Protein AF-A0A9Q0L1F9-F1 (afdb_monomer)

Sequence (115 aa):
MQSLWLTDIAHHHLAIALIFLIAGHMYRTNFGIGHSMKDLLETHIPPGGRLGRGHRGLYDTINNSIHFQLGLALASLGVITSLVAQHMYSLPAYAFIAQDFTTQAGLYTHHQYIA

Nearest PDB structures (foldseek):
  8wgh-assembly1_B  TM=9.760E-01  e=4.083E-13  Fittonia albivenis
  8bcw-assembly1_B  TM=9.719E-01  e=4.642E-13  Avena sativa
  7dkz-assembly1_B  TM=9.805E-01  e=1.139E-12  Pisum sativum
  4rku-assembly1_B  TM=9.751E-01  e=1.903E-12  Pisum sativum
  7blz-assembly1_B  TM=9.825E-01  e=3.634E-11  Cyanidioschyzon merolae strain 10D

Mean predicted aligned error: 5.99 Å

Radius of gyration: 20.39 Å; Cα contacts (8 Å, |Δi|>4): 84; chains: 1; bounding box: 43×38×52 Å

InterPro domains:
  IPR001280 Photosystem I PsaA/PsaB [PF00223] (2-115)
  IPR001280 Photosystem I PsaA/PsaB [PR00257] (9-27)
  IPR001280 Photosystem I PsaA/PsaB [PR00257] (66-89)
  IPR001280 Photosystem I PsaA/PsaB [PR00257] (105-115)
  IPR036408 Photosystem I PsaA/PsaB superfamily [G3DSA:1.20.1130.10] (1-115)
  IPR036408 Photosystem I PsaA/PsaB superfamily [SSF81558] (2-115)

Foldseek 3Di:
DQADDPVVVVVVVVVVVVVVVVVVPADDDPVRDHDDPQVVQQPQADPDDPPPDTSHCVVVVCVVDPVNVVVVVLVVQLVVLLVCLVCCLVHPHDPPVVVVPVVNVVSSVVSNVSD

pLDDT: mean 90.61, std 7.58, range [51.16, 97.88]

Solvent-accessible surface area (backbone atoms only — not comparable to full-atom values): 6589 Å² total; per-residue (Å²): 135,59,41,59,54,71,68,58,54,52,51,50,52,53,52,50,52,54,53,51,56,58,60,70,60,48,53,47,52,98,82,76,57,56,45,55,69,57,59,55,34,57,68,47,54,74,96,72,78,94,80,71,87,42,44,62,66,45,58,60,54,44,74,76,26,70,67,52,47,48,51,53,51,50,54,54,48,21,55,50,33,37,48,49,25,56,44,50,72,76,52,28,69,47,80,58,47,73,75,38,61,68,62,50,53,50,52,34,53,51,32,52,71,72,63

Secondary structure (DSSP, 8-state):
--S--HHHHHHHHHHHHHHHHHHTTSB--TTS-SB-HHHHHHH---SSSSSTT-STTHHHHHHT-HHHHHHHHHHHHHHHHHHHHHHHHHS--STTGGG-HHHHHHHHHHHHHH-

Organism: NCBI:txid273540

Structure (mmCIF, N/CA/C/O backbone):
data_AF-A0A9Q0L1F9-F1
#
_entry.id   AF-A0A9Q0L1F9-F1
#
loop_
_atom_site.group_PDB
_atom_site.id
_atom_site.type_symbol
_atom_site.label_atom_id
_atom_site.label_alt_id
_atom_site.label_comp_id
_atom_site.label_asym_id
_atom_site.label_entity_id
_atom_site.label_seq_id
_atom_site.pdbx_PDB_ins_code
_atom_site.Cartn_x
_atom_site.Cartn_y
_atom_site.Cartn_z
_atom_site.occupancy
_atom_site.B_iso_or_equiv
_atom_site.auth_seq_id
_atom_site.auth_comp_id
_atom_site.auth_asym_id
_atom_site.auth_atom_id
_atom_site.pdbx_PDB_model_num
ATOM 1 N N . MET A 1 1 ? -21.813 -0.205 19.070 1.00 51.16 1 MET A N 1
ATOM 2 C CA . MET A 1 1 ? -21.151 -1.129 18.128 1.00 51.16 1 MET A CA 1
ATOM 3 C C . MET A 1 1 ? -21.012 -0.408 16.795 1.00 51.16 1 MET A C 1
ATOM 5 O O . MET A 1 1 ? -21.940 -0.429 16.003 1.00 51.16 1 MET A O 1
ATOM 9 N N . GLN A 1 2 ? -19.928 0.341 16.606 1.00 62.81 2 GLN A N 1
ATOM 10 C CA . GLN A 1 2 ? -19.623 1.017 15.341 1.00 62.81 2 GLN A CA 1
ATOM 11 C C . GLN A 1 2 ? -18.237 0.553 14.901 1.00 62.81 2 GLN A C 1
ATOM 13 O O . GLN A 1 2 ? -17.250 1.247 15.110 1.00 62.81 2 GLN A O 1
ATOM 18 N N . SER A 1 3 ? -18.163 -0.680 14.408 1.00 81.75 3 SER A N 1
ATOM 19 C CA . SER A 1 3 ? -16.961 -1.245 13.800 1.00 81.75 3 SER A CA 1
ATOM 20 C C . SER A 1 3 ? -17.344 -2.037 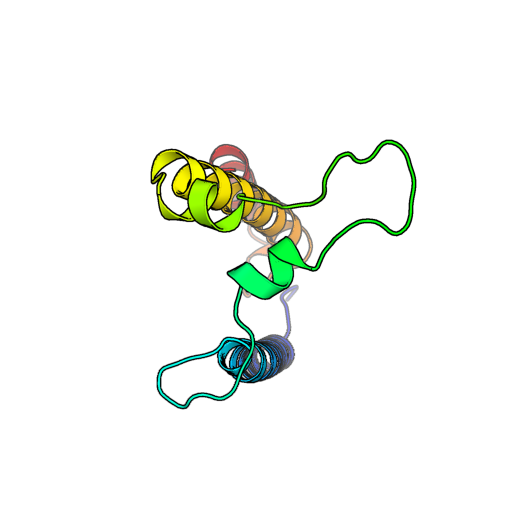12.556 1.00 81.75 3 SER A C 1
ATOM 22 O O . SER A 1 3 ? -18.491 -2.478 12.445 1.00 81.75 3 SER A O 1
ATOM 24 N N . LEU A 1 4 ? -16.398 -2.227 11.640 1.00 88.12 4 LEU A N 1
ATOM 25 C CA . LEU A 1 4 ? -16.576 -3.084 10.465 1.00 88.12 4 LEU A CA 1
ATOM 26 C C . LEU A 1 4 ? -17.011 -4.507 10.856 1.00 88.12 4 LEU A C 1
ATOM 28 O O . LEU A 1 4 ? -16.627 -5.031 11.907 1.00 88.12 4 LEU A O 1
ATOM 32 N N . TRP A 1 5 ? -17.812 -5.136 9.994 1.00 91.44 5 TRP A N 1
ATOM 33 C CA . TRP A 1 5 ? -18.252 -6.514 10.188 1.00 91.44 5 TRP A CA 1
ATOM 34 C C . TRP A 1 5 ? -17.092 -7.476 9.947 1.00 91.44 5 TRP A C 1
ATOM 36 O O . TRP A 1 5 ? -16.357 -7.356 8.967 1.00 91.44 5 TRP A O 1
ATOM 46 N N . LEU A 1 6 ? -16.954 -8.483 10.811 1.00 91.38 6 LEU A N 1
ATOM 47 C CA . LEU A 1 6 ? -15.882 -9.472 10.683 1.00 91.38 6 LEU A 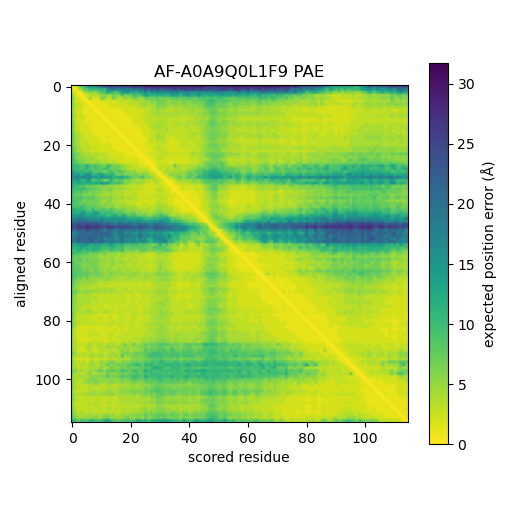CA 1
ATOM 48 C C . LEU A 1 6 ? -15.967 -10.248 9.357 1.00 91.38 6 LEU A C 1
ATOM 50 O O . LEU A 1 6 ? -14.941 -10.570 8.762 1.00 91.38 6 LEU A O 1
ATOM 54 N N . THR A 1 7 ? -17.184 -10.502 8.868 1.00 94.38 7 THR A N 1
ATOM 55 C CA . THR A 1 7 ? -17.435 -11.133 7.564 1.00 94.38 7 THR A CA 1
ATOM 56 C C . THR A 1 7 ? -16.912 -10.291 6.404 1.00 94.38 7 THR A C 1
ATOM 58 O O . THR A 1 7 ? -16.330 -10.843 5.472 1.00 94.38 7 THR A O 1
ATOM 61 N N . ASP A 1 8 ? -17.051 -8.967 6.483 1.00 93.50 8 ASP A N 1
ATOM 62 C CA . ASP A 1 8 ? -16.595 -8.046 5.439 1.00 93.50 8 ASP A CA 1
ATOM 63 C C . ASP A 1 8 ? -15.068 -7.960 5.430 1.00 93.50 8 ASP A C 1
ATOM 65 O O . ASP A 1 8 ? -14.449 -8.003 4.367 1.00 93.50 8 ASP A O 1
ATOM 69 N N . ILE A 1 9 ? -14.443 -7.934 6.613 1.00 94.00 9 ILE A N 1
ATOM 70 C CA . ILE A 1 9 ? -12.982 -7.993 6.749 1.00 94.00 9 ILE A CA 1
ATOM 71 C C . ILE A 1 9 ? -12.450 -9.306 6.159 1.00 94.00 9 ILE A C 1
ATOM 73 O O . ILE A 1 9 ? -11.487 -9.281 5.390 1.00 94.00 9 ILE A O 1
ATOM 77 N N . ALA A 1 10 ? -13.080 -10.445 6.464 1.00 95.94 10 ALA A N 1
ATOM 78 C CA . ALA A 1 10 ? -12.679 -11.743 5.921 1.00 95.94 10 ALA A CA 1
ATOM 79 C C . ALA A 1 10 ? -12.802 -11.791 4.388 1.00 95.94 10 ALA A C 1
ATOM 81 O O . ALA A 1 10 ? -11.877 -12.234 3.704 1.00 95.94 10 ALA A O 1
ATOM 82 N N . HIS A 1 11 ? -13.909 -11.285 3.837 1.00 97.62 11 HIS A N 1
ATOM 83 C CA . HIS A 1 11 ? -14.113 -11.237 2.391 1.00 97.62 11 HIS A CA 1
ATOM 84 C C . HIS A 1 11 ? -13.118 -10.294 1.696 1.00 97.62 11 HIS A C 1
ATOM 86 O O . HIS A 1 11 ? -12.571 -10.636 0.649 1.00 97.62 11 HIS A O 1
ATOM 92 N N . HIS A 1 12 ? -12.823 -9.140 2.302 1.00 95.81 12 HIS A N 1
ATOM 93 C CA . HIS A 1 12 ? -11.831 -8.189 1.801 1.00 95.81 12 HIS A CA 1
ATOM 94 C C . HIS A 1 12 ? -10.431 -8.811 1.706 1.00 95.81 12 HIS A C 1
ATOM 96 O O . HIS A 1 12 ? -9.782 -8.711 0.664 1.00 95.81 12 HIS A O 1
ATOM 102 N N . HIS A 1 13 ? -9.983 -9.511 2.754 1.00 96.69 13 HIS A N 1
ATOM 103 C CA . HIS A 1 13 ? -8.678 -10.180 2.747 1.00 96.69 13 HIS A CA 1
ATOM 104 C C . HIS A 1 13 ? -8.620 -11.308 1.713 1.00 96.69 13 HIS A C 1
ATOM 106 O O . HIS A 1 13 ? -7.619 -11.431 1.008 1.00 96.69 13 HIS A O 1
ATOM 112 N N . LEU A 1 14 ? -9.694 -12.095 1.573 1.00 97.81 14 LEU A N 1
ATOM 113 C CA . LEU A 1 14 ? -9.782 -13.130 0.541 1.00 97.81 14 LEU A CA 1
ATOM 114 C C . LEU A 1 14 ? -9.670 -12.530 -0.871 1.00 97.81 14 LEU A C 1
ATOM 116 O O . LEU A 1 14 ? -8.929 -13.052 -1.705 1.00 97.81 14 LEU A O 1
ATOM 120 N N . ALA A 1 15 ? -10.363 -11.419 -1.128 1.00 97.69 15 ALA A N 1
ATOM 121 C CA . ALA A 1 15 ? -10.310 -10.728 -2.413 1.00 97.69 15 ALA A CA 1
ATOM 122 C C . ALA A 1 15 ? -8.902 -10.187 -2.717 1.00 97.69 15 ALA A C 1
ATOM 124 O O . ALA A 1 15 ? -8.378 -10.419 -3.808 1.00 97.69 15 ALA A O 1
ATOM 125 N N . ILE A 1 16 ? -8.255 -9.526 -1.749 1.00 97.06 16 ILE A N 1
ATOM 126 C CA . ILE A 1 16 ? -6.881 -9.021 -1.910 1.00 97.06 16 ILE A CA 1
ATOM 127 C C . ILE A 1 16 ? -5.893 -10.166 -2.141 1.00 97.06 16 ILE A C 1
ATOM 129 O O . ILE A 1 16 ? -5.034 -10.057 -3.017 1.00 97.06 16 ILE A O 1
ATOM 133 N N . ALA A 1 17 ? -6.022 -11.272 -1.404 1.00 97.75 17 ALA A N 1
ATOM 134 C CA . ALA A 1 17 ? -5.151 -12.431 -1.567 1.00 97.75 17 ALA A CA 1
ATOM 135 C C . ALA A 1 17 ? -5.197 -12.972 -3.003 1.00 97.75 17 ALA A C 1
ATOM 137 O O . ALA A 1 17 ? -4.152 -13.249 -3.589 1.00 97.75 17 ALA A O 1
ATOM 138 N N . LEU A 1 18 ? -6.391 -13.058 -3.598 1.00 97.88 18 LEU A N 1
ATOM 139 C CA . LEU A 1 18 ? -6.546 -13.503 -4.981 1.00 97.88 18 LEU A CA 1
ATOM 140 C C . LEU A 1 18 ? -5.931 -12.512 -5.981 1.00 97.88 18 LEU A C 1
ATOM 142 O O . LEU A 1 18 ? -5.237 -12.931 -6.909 1.00 97.88 18 LEU A O 1
ATOM 146 N N . ILE A 1 19 ? -6.140 -11.207 -5.779 1.00 97.81 19 ILE A N 1
ATOM 147 C CA . ILE A 1 19 ? -5.556 -10.160 -6.633 1.00 97.81 19 ILE A CA 1
ATOM 148 C C . ILE A 1 19 ? -4.025 -10.247 -6.612 1.00 97.81 19 ILE A C 1
ATOM 150 O O . ILE A 1 19 ? -3.395 -10.278 -7.672 1.00 97.81 19 ILE A O 1
ATOM 154 N N . PHE A 1 20 ? -3.417 -10.330 -5.427 1.00 96.62 20 PHE A N 1
ATOM 155 C CA . PHE A 1 20 ? -1.961 -10.420 -5.295 1.00 96.62 20 PHE A CA 1
ATOM 156 C C . PHE A 1 20 ? -1.394 -11.749 -5.786 1.00 96.62 20 PHE A C 1
ATOM 158 O O . PHE A 1 20 ? -0.296 -11.758 -6.342 1.00 96.62 20 PHE A O 1
ATOM 165 N N . LEU A 1 21 ? -2.141 -12.847 -5.666 1.00 96.31 21 LEU A N 1
ATOM 166 C CA . LEU A 1 21 ? -1.741 -14.129 -6.237 1.00 96.31 21 LEU A CA 1
ATOM 167 C C . LEU A 1 21 ? -1.620 -14.036 -7.762 1.00 96.31 21 LEU A C 1
ATOM 169 O O . LEU A 1 21 ? -0.599 -14.439 -8.312 1.00 96.31 21 LEU A O 1
ATOM 173 N N . ILE A 1 22 ? -2.608 -13.461 -8.449 1.00 95.56 22 ILE A N 1
ATOM 174 C CA . ILE A 1 22 ? -2.560 -13.299 -9.910 1.00 95.56 22 ILE A CA 1
ATOM 175 C C . ILE A 1 22 ? -1.463 -12.302 -10.308 1.00 95.56 22 ILE A C 1
ATOM 177 O O . ILE A 1 22 ? -0.649 -12.599 -11.185 1.00 95.56 22 ILE A O 1
ATOM 181 N N . ALA A 1 23 ? -1.388 -11.150 -9.633 1.00 93.19 23 ALA A N 1
ATOM 182 C CA . ALA A 1 23 ? -0.379 -10.128 -9.912 1.00 93.19 23 ALA A CA 1
ATOM 183 C C . ALA A 1 23 ? 1.060 -10.648 -9.723 1.00 93.19 23 ALA A C 1
ATOM 185 O O . ALA A 1 23 ? 1.949 -10.315 -10.509 1.00 93.19 23 ALA A O 1
ATOM 186 N N . GLY A 1 24 ? 1.287 -11.520 -8.733 1.00 92.50 24 GLY A N 1
ATOM 187 C CA . GLY A 1 24 ? 2.589 -12.135 -8.458 1.00 92.50 24 GLY A CA 1
ATOM 188 C C . GLY A 1 24 ? 3.132 -13.017 -9.588 1.00 92.50 24 GLY A C 1
ATOM 189 O O . GLY A 1 24 ? 4.335 -13.261 -9.635 1.00 92.50 24 GLY A O 1
ATOM 190 N N . HIS A 1 25 ? 2.283 -13.448 -10.526 1.00 94.06 25 HIS A N 1
ATOM 191 C CA . HIS A 1 25 ? 2.672 -14.295 -11.661 1.00 94.06 25 HIS A CA 1
ATOM 192 C C . HIS A 1 25 ? 2.836 -13.521 -12.983 1.00 94.06 25 HIS A C 1
ATOM 194 O O . HIS A 1 25 ? 3.081 -14.130 -14.023 1.00 94.06 25 HIS A O 1
ATOM 200 N N . MET A 1 26 ? 2.714 -12.188 -12.982 1.00 93.25 26 MET A N 1
ATOM 201 C CA . MET A 1 26 ? 2.801 -11.384 -14.213 1.00 93.25 26 MET A CA 1
ATOM 202 C C . MET A 1 26 ? 4.232 -11.227 -14.753 1.00 93.25 26 MET A C 1
ATOM 204 O O . MET A 1 26 ? 4.428 -11.086 -15.964 1.00 93.25 26 MET A O 1
ATOM 208 N N . TYR A 1 27 ? 5.237 -11.216 -13.876 1.00 91.00 27 TYR A N 1
ATOM 209 C CA . TYR A 1 27 ? 6.620 -10.914 -14.249 1.00 91.00 27 TYR A CA 1
ATOM 210 C C . TYR A 1 27 ? 7.426 -12.178 -14.547 1.00 91.00 27 TYR A C 1
ATOM 212 O O . TYR A 1 27 ? 7.283 -13.203 -13.881 1.00 91.00 27 TYR A O 1
ATOM 220 N N . ARG A 1 28 ? 8.284 -12.098 -15.569 1.00 91.25 28 ARG A N 1
ATOM 221 C CA . ARG A 1 28 ? 9.048 -13.243 -16.072 1.00 91.25 28 ARG A CA 1
ATOM 222 C C . ARG A 1 28 ? 10.039 -13.750 -15.029 1.00 91.25 28 ARG A C 1
ATOM 224 O O . ARG A 1 28 ? 10.835 -12.983 -14.494 1.00 91.25 28 ARG A O 1
ATOM 231 N N . THR A 1 29 ? 10.042 -15.062 -14.825 1.00 89.62 29 THR A N 1
ATOM 232 C CA . THR A 1 29 ? 10.999 -15.785 -13.972 1.00 89.62 29 THR A CA 1
ATOM 233 C C . THR A 1 29 ? 11.753 -16.844 -14.790 1.00 89.62 29 THR A C 1
ATOM 235 O O . THR A 1 29 ? 11.648 -16.885 -16.018 1.00 89.62 29 THR A O 1
ATOM 238 N N . ASN A 1 30 ? 12.500 -17.734 -14.125 1.00 84.62 30 ASN A N 1
ATOM 239 C CA . ASN A 1 30 ? 13.267 -18.820 -14.755 1.00 84.62 30 ASN A CA 1
ATOM 240 C C . ASN A 1 30 ? 12.411 -19.796 -15.590 1.00 84.62 30 ASN A C 1
ATOM 242 O O . ASN A 1 30 ? 12.956 -20.557 -16.382 1.00 84.62 30 ASN A O 1
ATOM 246 N N . PHE A 1 31 ? 11.082 -19.763 -15.446 1.00 83.88 31 PHE A N 1
ATOM 247 C CA . PHE A 1 31 ? 10.138 -20.565 -16.231 1.00 83.88 31 PHE A CA 1
ATOM 248 C C . PHE A 1 31 ? 9.878 -20.014 -17.647 1.00 83.88 31 PHE A C 1
ATOM 250 O O . PHE A 1 31 ? 9.113 -20.605 -18.404 1.00 83.88 31 PHE A O 1
ATOM 257 N N . GLY A 1 32 ? 10.490 -18.883 -18.021 1.00 82.50 32 GLY A N 1
ATOM 258 C CA . GLY A 1 32 ? 10.465 -18.342 -19.387 1.00 82.50 32 GLY A CA 1
ATOM 259 C C . GLY A 1 32 ? 9.167 -17.634 -19.803 1.00 82.50 32 GLY A C 1
ATOM 260 O O . GLY A 1 32 ? 9.160 -16.956 -20.827 1.00 82.50 32 GLY A O 1
ATOM 261 N N . ILE A 1 33 ? 8.100 -17.727 -19.004 1.00 85.19 33 ILE A N 1
ATOM 262 C CA . ILE A 1 33 ? 6.796 -17.084 -19.236 1.00 85.19 33 ILE A CA 1
ATOM 263 C C . ILE A 1 33 ? 6.657 -15.844 -18.336 1.00 85.19 33 ILE A C 1
ATOM 265 O O . ILE A 1 33 ? 7.055 -15.879 -17.172 1.00 85.19 33 ILE A O 1
ATOM 269 N N . GLY A 1 34 ? 6.099 -14.756 -18.879 1.00 89.50 34 GLY A N 1
ATOM 270 C CA . GLY A 1 34 ? 5.820 -13.498 -18.172 1.00 89.50 34 GLY A CA 1
ATOM 271 C C . GLY A 1 34 ? 6.470 -12.274 -18.825 1.00 89.50 34 GLY A C 1
ATOM 272 O O . GLY A 1 34 ? 7.167 -12.384 -19.838 1.00 89.50 34 GLY A O 1
ATOM 273 N N . HIS A 1 35 ? 6.264 -11.095 -18.236 1.00 92.81 35 HIS A N 1
ATOM 274 C CA . HIS A 1 35 ? 6.793 -9.833 -18.759 1.00 92.81 35 HIS A CA 1
ATOM 275 C C . HIS A 1 35 ? 8.137 -9.433 -18.129 1.00 92.81 35 HIS A C 1
ATOM 277 O O . HIS A 1 35 ? 8.336 -9.545 -16.919 1.00 92.81 35 HIS A O 1
ATOM 283 N N . SER A 1 36 ? 9.057 -8.921 -18.950 1.00 91.19 36 SER A N 1
ATOM 284 C CA . SER A 1 36 ? 10.282 -8.250 -18.495 1.00 91.19 36 SER A CA 1
ATOM 285 C C . SER A 1 36 ? 9.968 -6.792 -18.160 1.00 91.19 36 SER A C 1
ATOM 287 O O . SER A 1 36 ? 9.503 -6.049 -19.022 1.00 91.19 36 SER A O 1
ATOM 289 N N . MET A 1 37 ? 10.236 -6.361 -16.925 1.00 91.44 37 MET A N 1
ATOM 290 C CA . MET A 1 37 ? 9.981 -4.974 -16.509 1.00 91.44 37 MET A CA 1
ATOM 291 C C . MET A 1 37 ? 10.821 -3.962 -17.305 1.00 91.44 37 MET A C 1
ATOM 293 O O . MET A 1 37 ? 10.351 -2.865 -17.595 1.00 91.44 37 MET A O 1
ATOM 297 N N . LYS A 1 38 ? 12.046 -4.337 -17.700 1.00 91.38 38 LYS A N 1
ATOM 298 C CA . LYS A 1 38 ? 12.911 -3.500 -18.539 1.00 91.38 38 LYS A CA 1
ATOM 299 C C . LYS A 1 38 ? 12.270 -3.246 -19.903 1.00 91.38 38 LYS A C 1
ATOM 301 O O . LYS A 1 38 ? 12.094 -2.095 -20.290 1.00 91.38 38 LYS A O 1
ATOM 306 N N . ASP A 1 39 ? 11.836 -4.313 -20.567 1.00 89.62 39 ASP A N 1
ATOM 307 C CA . ASP A 1 39 ? 11.227 -4.255 -21.897 1.00 89.62 39 ASP A CA 1
ATOM 308 C C . ASP A 1 39 ? 9.907 -3.467 -21.853 1.00 89.62 39 ASP A C 1
ATOM 310 O O . ASP A 1 39 ? 9.639 -2.645 -22.729 1.00 89.62 39 ASP A O 1
ATOM 314 N N . LEU A 1 40 ? 9.098 -3.660 -20.800 1.00 90.88 40 LEU A N 1
ATOM 315 C CA . LEU A 1 40 ? 7.869 -2.889 -20.582 1.00 90.88 40 LEU A CA 1
ATOM 316 C C . LEU A 1 40 ? 8.148 -1.385 -20.464 1.00 90.88 40 LEU A C 1
ATOM 318 O O . LEU A 1 40 ? 7.442 -0.582 -21.068 1.00 90.88 40 LEU A O 1
ATOM 322 N N . LEU A 1 41 ? 9.178 -0.987 -19.713 1.00 90.56 41 LEU A N 1
ATOM 323 C CA . LEU A 1 41 ? 9.535 0.425 -19.550 1.00 90.56 41 LEU A CA 1
ATOM 324 C C . LEU A 1 41 ? 10.106 1.031 -20.838 1.00 90.56 41 LEU A C 1
ATOM 326 O O . LEU A 1 41 ? 9.771 2.161 -21.187 1.00 90.56 41 LEU A O 1
ATOM 330 N N . GLU A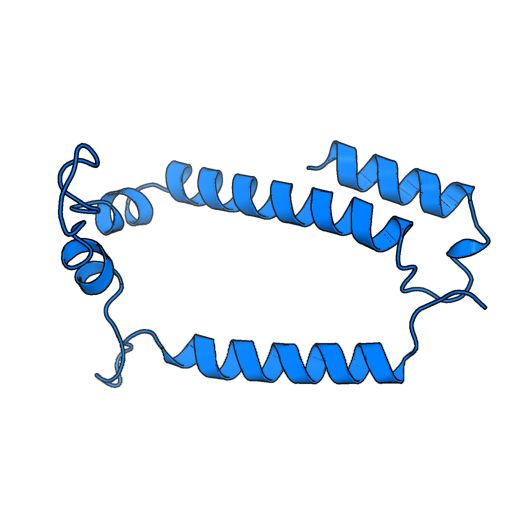 1 42 ? 10.941 0.294 -21.568 1.00 88.19 42 GLU A N 1
ATOM 331 C CA . GLU A 1 42 ? 11.555 0.781 -22.808 1.00 88.19 42 GLU A CA 1
ATOM 332 C C . GLU A 1 42 ? 10.551 0.923 -23.958 1.00 88.19 42 GLU A C 1
ATOM 334 O O . GLU A 1 42 ? 10.656 1.861 -24.752 1.00 88.19 42 GLU A O 1
ATOM 339 N N . THR A 1 43 ? 9.562 0.029 -24.026 1.00 87.62 43 THR A N 1
ATOM 340 C CA . THR A 1 43 ? 8.489 0.071 -25.035 1.00 87.62 43 THR A CA 1
ATOM 341 C C . THR A 1 43 ? 7.392 1.082 -24.700 1.00 87.62 43 THR A C 1
ATOM 343 O O . THR A 1 43 ? 6.640 1.485 -25.590 1.00 87.62 43 THR A O 1
ATOM 346 N N . HIS A 1 44 ? 7.320 1.555 -23.450 1.00 86.81 44 HIS A N 1
ATOM 347 C CA . HIS A 1 44 ? 6.366 2.576 -23.027 1.00 86.81 44 HIS A CA 1
ATOM 348 C C . HIS A 1 44 ? 6.810 3.983 -23.462 1.00 86.81 44 HIS A C 1
ATOM 350 O O . HIS A 1 44 ? 7.351 4.781 -22.689 1.00 86.81 44 HIS A O 1
ATOM 356 N N . ILE A 1 45 ? 6.582 4.280 -24.741 1.00 82.69 45 ILE A N 1
ATOM 357 C CA . ILE A 1 45 ? 6.848 5.581 -25.357 1.00 82.69 45 ILE A CA 1
ATOM 358 C C . ILE A 1 45 ? 5.505 6.291 -25.576 1.00 82.69 45 ILE A C 1
ATOM 360 O O . ILE A 1 45 ? 4.592 5.695 -26.151 1.00 82.69 45 ILE A O 1
ATOM 364 N N . PRO A 1 46 ? 5.353 7.553 -25.137 1.00 79.69 46 PRO A N 1
ATOM 365 C CA . PRO A 1 46 ? 4.106 8.278 -25.330 1.00 79.69 46 PRO A CA 1
ATOM 366 C C . PRO A 1 46 ? 3.805 8.456 -26.831 1.00 79.69 46 PRO A C 1
ATOM 368 O O . PRO A 1 46 ? 4.720 8.761 -27.600 1.00 79.69 46 PRO A O 1
ATOM 371 N N . PRO A 1 47 ? 2.532 8.330 -27.258 1.00 74.94 47 PRO A N 1
ATOM 372 C CA . PRO A 1 47 ? 2.138 8.405 -28.671 1.00 74.94 47 PRO A CA 1
ATOM 373 C C . PRO A 1 47 ? 2.375 9.785 -29.318 1.00 74.94 47 PRO A C 1
ATOM 375 O O . PRO A 1 47 ? 2.338 9.907 -30.538 1.00 74.94 47 PRO A O 1
ATOM 378 N N . GLY A 1 48 ? 2.645 10.827 -28.524 1.00 73.75 48 GLY A N 1
ATOM 379 C CA . GLY A 1 48 ? 3.031 12.163 -28.981 1.00 73.75 48 GLY A CA 1
ATOM 380 C C . GLY A 1 48 ? 3.035 13.189 -27.840 1.00 73.75 48 GLY A C 1
ATOM 381 O O . GLY A 1 48 ? 2.468 12.945 -26.776 1.00 73.75 48 GLY A O 1
ATOM 382 N N . GLY A 1 49 ? 3.675 14.346 -28.051 1.00 70.62 49 GLY A N 1
ATOM 383 C CA . GLY A 1 49 ? 3.656 15.489 -27.122 1.00 70.62 49 GLY A CA 1
ATOM 384 C C . GLY A 1 49 ? 5.000 15.838 -26.461 1.00 70.62 49 GLY A C 1
ATOM 385 O O . GLY A 1 49 ? 6.050 15.294 -26.788 1.00 70.62 49 GLY A O 1
ATOM 386 N N . ARG A 1 50 ? 4.967 16.784 -25.509 1.00 73.56 50 ARG A N 1
ATOM 387 C CA . ARG A 1 50 ? 6.136 17.361 -24.797 1.00 73.56 50 ARG A CA 1
ATOM 388 C C . ARG A 1 50 ? 6.647 16.503 -23.623 1.00 73.56 50 ARG A C 1
ATOM 390 O O . ARG A 1 50 ? 7.327 17.020 -22.744 1.00 73.56 50 ARG A O 1
ATOM 397 N N . LEU A 1 51 ? 6.318 15.212 -23.592 1.00 76.50 51 LEU A N 1
ATOM 398 C CA . LEU A 1 51 ? 6.577 14.308 -22.459 1.00 76.50 51 LEU A CA 1
ATOM 399 C C . LEU A 1 51 ? 7.935 13.577 -22.541 1.00 76.50 51 LEU A C 1
ATOM 401 O O . LEU A 1 51 ? 8.212 12.673 -21.760 1.00 76.50 51 LEU A O 1
ATOM 405 N N . GLY A 1 52 ? 8.813 13.990 -23.461 1.00 75.62 52 GLY A N 1
ATOM 406 C CA . GLY A 1 52 ? 10.194 13.510 -23.536 1.00 75.62 52 GLY A CA 1
ATOM 407 C C . GLY A 1 52 ? 10.364 12.166 -24.251 1.00 75.62 52 GLY A C 1
ATOM 408 O O . GLY A 1 52 ? 9.576 11.785 -25.111 1.00 75.62 52 GLY A O 1
ATOM 409 N N . ARG A 1 53 ? 11.463 11.467 -23.937 1.00 73.88 53 ARG A N 1
ATOM 410 C CA . ARG A 1 53 ? 11.954 10.271 -24.653 1.00 73.88 53 ARG A CA 1
ATOM 411 C C . ARG A 1 53 ? 11.429 8.926 -24.098 1.00 73.88 53 ARG A C 1
ATOM 413 O O . ARG A 1 53 ? 11.964 7.887 -24.481 1.00 73.88 53 ARG A O 1
ATOM 420 N N . GLY A 1 54 ? 10.400 8.939 -23.243 1.00 78.56 54 GLY A N 1
ATOM 421 C CA . GLY A 1 54 ? 9.865 7.748 -22.554 1.00 78.56 54 GLY A CA 1
ATOM 422 C C . GLY A 1 54 ? 10.708 7.307 -21.347 1.00 78.56 54 GLY A C 1
ATOM 423 O O . GLY A 1 54 ? 11.605 8.036 -20.921 1.00 78.56 54 GLY A O 1
ATOM 424 N N . HIS A 1 55 ? 10.457 6.107 -20.804 1.00 89.19 55 HIS A N 1
ATOM 425 C CA . HIS A 1 55 ? 11.125 5.582 -19.593 1.00 89.19 55 HIS A CA 1
ATOM 426 C C . HIS A 1 55 ? 12.484 4.892 -19.854 1.00 89.19 55 HIS A C 1
ATOM 428 O O . HIS A 1 55 ? 12.883 3.971 -19.136 1.00 89.19 55 HIS A O 1
ATOM 434 N N . ARG A 1 56 ? 13.228 5.318 -20.884 1.00 84.31 56 ARG A N 1
ATOM 435 C CA . ARG A 1 56 ? 14.505 4.684 -21.263 1.00 84.31 56 ARG A CA 1
ATOM 436 C C . ARG A 1 56 ? 15.554 4.801 -20.156 1.00 84.31 56 ARG A C 1
ATOM 438 O O . ARG A 1 56 ? 15.799 5.893 -19.654 1.00 84.31 56 ARG A O 1
ATOM 44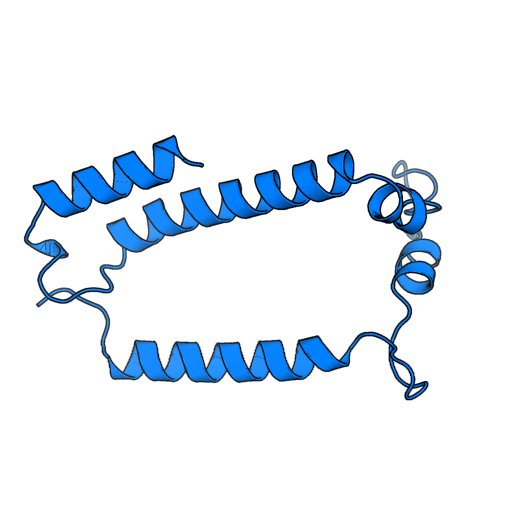5 N N . GLY A 1 57 ? 16.190 3.682 -19.805 1.00 87.56 57 GLY A N 1
ATOM 446 C CA . GLY A 1 57 ? 17.218 3.620 -18.757 1.00 87.56 57 GLY A CA 1
ATOM 447 C C . GLY A 1 57 ? 16.686 3.775 -17.326 1.00 87.56 57 GLY A C 1
ATOM 448 O O . GLY A 1 57 ? 17.471 3.705 -16.378 1.00 87.56 57 GLY A O 1
ATOM 449 N N . LEU A 1 58 ? 15.367 3.941 -17.139 1.00 91.06 58 LEU A N 1
ATOM 450 C CA . LEU A 1 58 ? 14.770 4.063 -15.810 1.00 91.06 58 LEU A CA 1
ATOM 451 C C . LEU A 1 58 ? 14.961 2.771 -15.014 1.00 91.06 58 LEU A C 1
ATOM 453 O O . LEU A 1 58 ? 15.382 2.836 -13.869 1.00 91.06 58 LEU A O 1
ATOM 457 N N . TYR A 1 59 ? 14.749 1.606 -15.636 1.00 92.38 59 TYR A N 1
ATOM 458 C CA . TYR A 1 59 ? 14.955 0.308 -14.982 1.00 92.38 59 TYR A CA 1
ATOM 459 C C . TYR A 1 59 ? 16.348 0.195 -14.346 1.00 92.38 59 TYR A C 1
ATOM 461 O O . TYR A 1 59 ? 16.470 -0.116 -13.164 1.00 92.38 59 TYR A O 1
ATOM 469 N N . ASP A 1 60 ? 17.391 0.528 -15.110 1.00 93.50 60 ASP A N 1
ATOM 470 C CA . ASP A 1 60 ? 18.772 0.467 -14.635 1.00 93.50 60 ASP A CA 1
ATOM 471 C C . ASP A 1 60 ? 19.052 1.565 -13.586 1.00 93.50 60 ASP A C 1
ATOM 473 O O . ASP A 1 60 ? 19.801 1.335 -12.640 1.00 93.50 60 ASP A O 1
ATOM 477 N N . THR A 1 61 ? 18.418 2.737 -13.697 1.00 92.44 61 THR A N 1
ATOM 478 C CA . THR A 1 61 ? 18.551 3.830 -12.712 1.00 92.44 61 THR A CA 1
ATOM 479 C C . THR A 1 61 ? 17.965 3.448 -11.349 1.00 92.44 61 THR A C 1
ATOM 481 O O . THR A 1 61 ? 18.588 3.708 -10.319 1.00 92.44 61 THR A O 1
ATOM 484 N N . ILE A 1 62 ? 16.789 2.809 -11.331 1.00 94.31 62 ILE A N 1
ATOM 485 C CA . ILE A 1 62 ? 16.137 2.338 -10.100 1.00 94.31 62 ILE A CA 1
ATOM 486 C C . ILE A 1 62 ? 16.917 1.165 -9.506 1.00 94.31 62 ILE A C 1
ATOM 488 O O . ILE A 1 62 ? 17.236 1.164 -8.318 1.00 94.31 62 ILE A O 1
ATOM 492 N N . ASN A 1 63 ? 17.258 0.164 -10.319 1.00 93.88 63 ASN A N 1
ATOM 493 C CA . ASN A 1 63 ? 17.850 -1.068 -9.803 1.00 93.88 63 ASN A CA 1
ATOM 494 C C . ASN A 1 63 ? 19.294 -0.912 -9.323 1.00 93.88 63 ASN A C 1
ATOM 496 O O . ASN A 1 63 ? 19.688 -1.614 -8.397 1.00 93.88 63 ASN A O 1
ATOM 500 N N . ASN A 1 64 ? 20.065 0.020 -9.887 1.00 95.81 64 ASN A N 1
ATOM 501 C CA . ASN A 1 64 ? 21.453 0.233 -9.471 1.00 95.81 64 ASN A CA 1
ATOM 502 C C . ASN A 1 64 ? 21.610 1.247 -8.322 1.00 95.81 64 ASN A C 1
ATOM 504 O O . ASN A 1 64 ? 22.729 1.462 -7.861 1.00 95.81 64 ASN A O 1
ATOM 508 N N . SER A 1 65 ? 20.527 1.876 -7.843 1.00 95.75 65 SER A N 1
ATOM 509 C CA . SER A 1 65 ? 20.584 2.888 -6.779 1.00 95.75 65 SER A CA 1
ATOM 510 C C . SER A 1 65 ? 19.703 2.533 -5.586 1.00 95.75 65 SER A C 1
ATOM 512 O O . SER A 1 65 ? 18.476 2.639 -5.633 1.00 95.75 65 SER A O 1
ATOM 514 N N . ILE A 1 66 ? 20.344 2.216 -4.459 1.00 96.25 66 ILE A N 1
ATOM 515 C CA . ILE A 1 66 ? 19.648 1.991 -3.184 1.00 96.25 66 ILE A CA 1
ATOM 516 C C . ILE A 1 66 ? 18.923 3.248 -2.692 1.00 96.25 66 ILE A C 1
ATOM 518 O O . ILE A 1 66 ? 17.844 3.149 -2.119 1.00 96.25 66 ILE A O 1
ATOM 522 N N . HIS A 1 67 ? 19.471 4.437 -2.957 1.00 96.69 67 HIS A N 1
ATOM 523 C CA . HIS A 1 67 ? 18.845 5.698 -2.560 1.00 96.69 67 HIS A CA 1
ATOM 524 C C . HIS A 1 67 ? 17.563 5.953 -3.345 1.00 96.69 67 HIS A C 1
ATOM 526 O O . HIS A 1 67 ? 16.596 6.467 -2.789 1.00 96.69 67 HIS A O 1
ATOM 532 N N . PHE A 1 68 ? 17.533 5.560 -4.620 1.00 95.19 68 PHE A N 1
ATOM 533 C CA . PHE A 1 68 ? 16.335 5.695 -5.434 1.00 95.19 68 PHE A CA 1
ATOM 534 C C . PHE A 1 68 ? 15.244 4.714 -4.988 1.00 95.19 68 PHE A C 1
ATOM 536 O O . PHE A 1 68 ? 14.092 5.112 -4.817 1.00 95.19 68 PHE A O 1
ATOM 543 N N . GLN A 1 69 ? 15.607 3.453 -4.729 1.00 96.25 69 GLN A N 1
ATOM 544 C CA . GLN A 1 69 ? 14.672 2.456 -4.195 1.00 96.25 69 GLN A CA 1
ATOM 545 C C . GLN A 1 69 ? 14.121 2.870 -2.831 1.00 96.25 69 GLN A C 1
ATOM 547 O O . GLN A 1 69 ? 12.910 2.829 -2.626 1.00 96.25 69 GLN A O 1
ATOM 552 N N . LEU A 1 70 ? 14.989 3.327 -1.924 1.00 97.12 70 LEU A N 1
ATOM 553 C CA . LEU A 1 70 ? 14.581 3.802 -0.606 1.00 97.12 70 LEU A CA 1
ATOM 554 C C . LEU A 1 70 ? 13.671 5.031 -0.710 1.00 97.12 70 LEU A C 1
ATOM 556 O O . LEU A 1 70 ? 12.647 5.079 -0.038 1.00 97.12 70 LEU A O 1
ATOM 560 N N . GLY A 1 71 ? 14.002 5.996 -1.571 1.00 97.19 71 GLY A N 1
ATOM 561 C CA . GLY A 1 71 ? 13.175 7.183 -1.787 1.00 97.19 71 GLY A CA 1
ATOM 562 C C . GLY A 1 71 ? 11.767 6.838 -2.277 1.00 97.19 71 GLY A C 1
ATOM 563 O O . GLY A 1 71 ? 10.788 7.347 -1.734 1.00 97.19 71 GLY A O 1
ATOM 564 N N . LEU A 1 72 ? 11.645 5.925 -3.247 1.00 96.19 72 LEU A N 1
ATOM 565 C CA . LEU A 1 72 ? 10.342 5.447 -3.721 1.00 96.19 72 LEU A CA 1
ATOM 566 C C . LEU A 1 72 ? 9.580 4.643 -2.658 1.00 96.19 72 LEU A C 1
ATOM 568 O O . LEU A 1 72 ? 8.366 4.811 -2.510 1.00 96.19 72 LEU A O 1
ATOM 572 N N . ALA A 1 73 ? 10.273 3.778 -1.916 1.00 96.69 73 ALA A N 1
ATOM 573 C CA . ALA A 1 73 ? 9.666 2.991 -0.849 1.00 96.69 73 ALA A CA 1
ATOM 574 C C . ALA A 1 73 ? 9.121 3.898 0.265 1.00 96.69 73 ALA A C 1
ATOM 576 O O . ALA A 1 73 ? 7.972 3.746 0.658 1.00 96.69 73 ALA A O 1
ATOM 577 N N . LEU A 1 74 ? 9.893 4.890 0.717 1.00 97.19 74 LEU A N 1
ATOM 578 C CA . LEU A 1 74 ? 9.449 5.841 1.740 1.00 97.19 74 LEU A CA 1
ATOM 579 C C . LEU A 1 74 ? 8.323 6.747 1.238 1.00 97.19 74 LEU A C 1
ATOM 581 O O . LEU A 1 74 ? 7.367 6.972 1.971 1.00 97.19 74 LEU A O 1
ATOM 585 N N . ALA A 1 75 ? 8.379 7.213 -0.013 1.00 97.19 75 ALA A N 1
ATOM 586 C CA . ALA A 1 75 ? 7.300 8.015 -0.586 1.00 97.19 75 ALA A CA 1
ATOM 587 C C . ALA A 1 75 ? 5.980 7.227 -0.664 1.00 97.19 75 ALA A C 1
ATOM 589 O O . ALA A 1 75 ? 4.931 7.725 -0.261 1.00 97.19 75 ALA A O 1
ATOM 590 N N . SER A 1 76 ? 6.024 5.981 -1.148 1.00 96.62 76 SER A N 1
ATOM 591 C CA . SER A 1 76 ? 4.833 5.122 -1.213 1.00 96.62 76 SER A CA 1
ATOM 592 C C . SER A 1 76 ? 4.316 4.728 0.175 1.00 96.62 76 SER A C 1
ATOM 594 O O . SER A 1 76 ? 3.107 4.783 0.410 1.00 96.62 76 SER A O 1
ATOM 596 N N . LEU A 1 77 ? 5.210 4.402 1.114 1.00 96.94 77 LEU A N 1
ATOM 597 C CA . LEU A 1 77 ? 4.846 4.104 2.500 1.00 96.94 77 LEU A CA 1
ATOM 598 C C . LEU A 1 77 ? 4.248 5.315 3.219 1.00 96.94 77 LEU A C 1
ATOM 600 O O . LEU A 1 77 ? 3.252 5.142 3.915 1.00 96.94 77 LEU A O 1
ATOM 604 N N . GLY A 1 78 ? 4.780 6.525 3.031 1.00 96.69 78 GLY A N 1
ATOM 605 C CA . GLY A 1 78 ? 4.221 7.748 3.620 1.00 96.69 78 GLY A CA 1
ATOM 606 C C . GLY A 1 78 ? 2.790 8.010 3.141 1.00 96.69 78 GLY A C 1
ATOM 607 O O . GLY A 1 78 ? 1.883 8.220 3.948 1.00 96.69 78 GLY A O 1
ATOM 608 N N . VAL A 1 79 ? 2.540 7.862 1.832 1.00 97.25 79 VAL A N 1
ATOM 609 C CA . VAL A 1 79 ? 1.188 7.990 1.255 1.00 97.25 79 VAL A CA 1
ATOM 610 C C . VAL A 1 79 ? 0.218 6.972 1.861 1.00 97.25 79 VAL A C 1
ATOM 612 O O . VAL A 1 79 ? -0.884 7.342 2.270 1.00 97.25 79 VAL A O 1
ATOM 615 N N . ILE A 1 80 ? 0.618 5.700 1.961 1.00 96.81 80 ILE A N 1
ATOM 616 C CA . ILE A 1 80 ? -0.227 4.655 2.562 1.00 96.81 80 ILE A CA 1
ATOM 617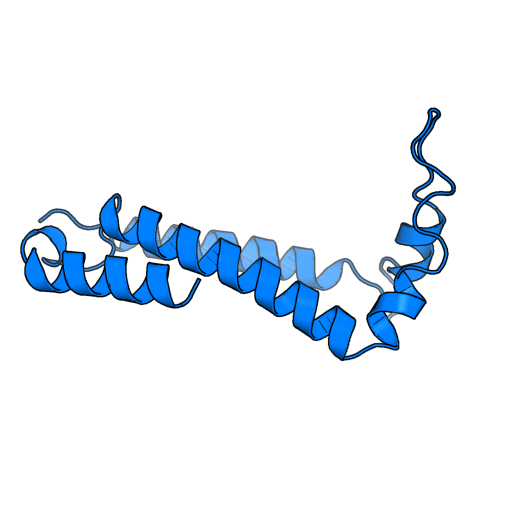 C C . ILE A 1 80 ? -0.419 4.904 4.065 1.00 96.81 80 ILE A C 1
ATOM 619 O O . ILE A 1 80 ? -1.522 4.719 4.571 1.00 96.81 80 ILE A O 1
ATOM 623 N N . THR A 1 81 ? 0.601 5.372 4.783 1.00 96.25 81 THR A N 1
ATOM 624 C CA . THR A 1 81 ? 0.514 5.653 6.226 1.00 96.25 81 THR A CA 1
ATOM 625 C C . THR A 1 81 ? -0.487 6.776 6.512 1.00 96.25 81 THR A C 1
ATOM 627 O O . THR A 1 81 ? -1.318 6.645 7.414 1.00 96.25 81 THR A O 1
ATOM 630 N N . SER A 1 82 ? -0.501 7.834 5.693 1.00 96.31 82 SER A N 1
ATOM 631 C CA . SER A 1 82 ? -1.529 8.879 5.798 1.00 96.31 82 SER A CA 1
ATOM 632 C C . SER A 1 82 ? -2.922 8.353 5.426 1.00 96.31 82 SER A C 1
ATOM 634 O O . SER A 1 82 ? -3.902 8.650 6.112 1.00 96.31 82 SER A O 1
ATOM 636 N N . LEU A 1 83 ? -3.024 7.502 4.398 1.00 96.56 83 LEU A N 1
ATOM 637 C CA . LEU A 1 83 ? -4.283 6.848 4.029 1.00 96.56 83 LEU A CA 1
ATOM 638 C C . LEU A 1 83 ? -4.855 6.017 5.188 1.00 96.56 83 LEU A C 1
ATOM 640 O O . LEU A 1 83 ? -6.055 6.102 5.459 1.00 96.56 83 LEU A O 1
ATOM 644 N N . VAL A 1 84 ? -4.002 5.256 5.883 1.00 95.88 84 VAL A N 1
ATOM 645 C CA . VAL A 1 84 ? -4.363 4.464 7.068 1.00 95.88 84 VAL A CA 1
ATOM 646 C C . VAL A 1 84 ? -4.927 5.364 8.166 1.00 95.88 84 VAL A C 1
ATOM 648 O O . VAL A 1 84 ? -5.990 5.051 8.698 1.00 95.88 84 VAL A O 1
ATOM 651 N N . ALA A 1 85 ? -4.296 6.509 8.453 1.00 93.88 85 ALA A N 1
ATOM 652 C CA . ALA A 1 85 ? -4.798 7.458 9.451 1.00 93.88 85 ALA A CA 1
ATOM 653 C C . ALA A 1 85 ? -6.225 7.936 9.122 1.00 93.88 85 ALA A C 1
ATOM 655 O O . ALA A 1 85 ? -7.117 7.886 9.974 1.00 93.88 85 ALA A O 1
ATOM 656 N N . GLN A 1 86 ? -6.465 8.331 7.866 1.00 95.06 86 GLN A N 1
ATOM 657 C CA . GLN A 1 86 ? -7.782 8.794 7.416 1.00 95.06 86 GLN A CA 1
ATOM 658 C C . GLN A 1 86 ? -8.842 7.682 7.461 1.00 95.06 86 GLN A C 1
ATOM 660 O O . GLN A 1 86 ? -9.972 7.904 7.912 1.00 95.06 86 GLN A O 1
ATOM 665 N N . HIS A 1 87 ? -8.489 6.470 7.024 1.00 94.69 87 HIS A N 1
ATOM 666 C CA . HIS A 1 87 ? -9.422 5.342 6.978 1.00 94.69 87 HIS A CA 1
ATOM 667 C C . HIS A 1 87 ? -9.729 4.793 8.370 1.00 94.69 87 HIS A C 1
ATOM 669 O O . HIS A 1 87 ? -10.881 4.493 8.648 1.00 94.69 87 HIS A O 1
ATOM 675 N N . MET A 1 88 ? -8.756 4.716 9.280 1.00 91.75 88 MET A N 1
ATOM 676 C CA . MET A 1 88 ? -9.003 4.247 10.649 1.00 91.75 88 MET A CA 1
ATOM 677 C C . MET A 1 88 ? -9.880 5.209 11.453 1.00 91.75 88 MET A C 1
ATOM 679 O O . MET A 1 88 ? -10.659 4.764 12.297 1.00 91.75 88 MET A O 1
ATOM 683 N N . TYR A 1 89 ? -9.770 6.517 11.198 1.00 87.12 89 TYR A N 1
ATOM 684 C CA . TYR A 1 89 ? -10.638 7.505 11.833 1.00 87.12 89 TYR A CA 1
ATOM 685 C C . TYR A 1 89 ? -12.086 7.414 11.322 1.00 87.12 89 TYR A C 1
ATOM 687 O O . TYR A 1 89 ? -13.018 7.440 12.122 1.00 87.12 89 TYR A O 1
ATOM 695 N N . SER A 1 90 ? -12.279 7.279 10.007 1.00 90.12 90 SER A N 1
ATOM 696 C CA . SER A 1 90 ? -13.608 7.297 9.370 1.00 90.12 90 SER A CA 1
ATOM 697 C C . SER A 1 90 ? -14.311 5.933 9.317 1.00 90.12 90 SER A C 1
ATOM 699 O O . SER A 1 90 ? -15.541 5.879 9.342 1.00 90.12 90 SER A O 1
ATOM 701 N N . LEU A 1 91 ? -13.552 4.835 9.273 1.00 92.06 91 LEU A N 1
ATOM 702 C CA . LEU A 1 91 ? -14.024 3.450 9.183 1.00 92.06 91 LEU A CA 1
ATOM 703 C C . LEU A 1 91 ? -13.375 2.599 10.294 1.00 92.06 91 LEU A C 1
ATOM 705 O O . LEU A 1 91 ? -12.411 1.869 10.046 1.00 92.06 91 LEU A O 1
ATOM 709 N N . PRO A 1 92 ? -13.886 2.667 11.536 1.00 89.88 92 PRO A N 1
ATOM 710 C CA . PRO A 1 92 ? -13.305 1.944 12.661 1.00 89.88 92 PRO A CA 1
ATOM 711 C C . PRO A 1 92 ? -13.310 0.423 12.430 1.00 89.88 92 PRO A C 1
ATOM 713 O O . PRO A 1 92 ? -14.362 -0.203 12.305 1.00 89.88 92 PRO A O 1
ATOM 716 N N . ALA A 1 93 ? -12.130 -0.196 12.385 1.00 89.00 93 ALA A N 1
ATOM 717 C CA . ALA A 1 93 ? -12.002 -1.638 12.147 1.00 89.00 93 ALA A CA 1
ATOM 718 C C . ALA A 1 93 ? -12.104 -2.485 13.427 1.00 89.00 93 ALA A C 1
ATOM 720 O O . ALA A 1 93 ? -12.479 -3.653 13.369 1.00 89.00 93 ALA A O 1
ATOM 721 N N . TYR A 1 94 ? -11.794 -1.901 14.588 1.00 88.75 94 TYR A N 1
ATOM 722 C CA . TYR A 1 94 ? -11.771 -2.606 15.869 1.00 88.75 94 TYR A CA 1
ATOM 723 C C . TYR A 1 94 ? -13.058 -2.377 16.659 1.00 88.75 94 TYR A C 1
ATOM 725 O O . TYR A 1 94 ? -13.593 -1.268 16.705 1.00 88.75 94 TYR A O 1
ATOM 733 N N . ALA A 1 95 ? -13.551 -3.426 17.316 1.00 87.00 95 ALA A N 1
ATOM 734 C CA . ALA A 1 95 ? -14.723 -3.319 18.172 1.00 87.00 95 ALA A CA 1
ATOM 735 C C . ALA A 1 95 ? -14.485 -2.282 19.285 1.00 87.00 95 ALA A C 1
ATOM 737 O O . ALA A 1 95 ? -13.419 -2.242 19.891 1.00 87.00 95 ALA A O 1
ATOM 738 N N . PHE A 1 96 ? -15.496 -1.448 19.545 1.00 86.81 96 PHE A N 1
ATOM 739 C CA . PHE A 1 96 ? -15.520 -0.421 20.600 1.00 86.81 96 PHE A CA 1
ATOM 740 C C . PHE A 1 96 ? -14.531 0.751 20.459 1.00 86.81 96 PHE A C 1
ATOM 742 O O . PHE A 1 96 ? -14.686 1.732 21.181 1.00 86.81 96 PHE A O 1
ATOM 749 N N . ILE A 1 97 ? -13.606 0.743 19.491 1.00 88.31 97 ILE A N 1
ATOM 750 C CA . ILE A 1 97 ? -12.625 1.834 19.326 1.00 88.31 97 ILE A CA 1
ATOM 751 C C . ILE A 1 97 ? -13.276 3.186 19.002 1.00 88.31 97 ILE A C 1
ATOM 753 O O . ILE A 1 97 ? -12.783 4.224 19.417 1.00 88.31 97 ILE A O 1
ATOM 757 N N . ALA A 1 98 ? -14.434 3.174 18.337 1.00 84.44 98 ALA A N 1
ATOM 758 C CA . ALA A 1 98 ? -15.210 4.378 18.032 1.00 84.44 98 ALA A CA 1
ATOM 759 C C . ALA A 1 98 ? -15.768 5.090 19.281 1.00 84.44 98 ALA A C 1
ATOM 761 O O . ALA A 1 98 ? -16.252 6.213 19.187 1.00 84.44 98 ALA A O 1
ATOM 762 N N . GLN A 1 99 ? -15.761 4.422 20.438 1.00 88.69 99 GLN A N 1
ATOM 763 C CA . GLN A 1 99 ? -16.218 4.981 21.713 1.00 88.69 99 GLN A CA 1
ATOM 764 C C . GLN A 1 99 ? -15.046 5.483 22.569 1.00 88.69 99 GLN A C 1
ATOM 766 O O . GLN A 1 99 ? -15.268 6.238 23.513 1.00 88.69 99 GLN A O 1
ATOM 771 N N . ASP A 1 100 ? -13.810 5.100 22.234 1.00 91.94 100 ASP A N 1
ATOM 772 C CA . ASP A 1 100 ? -12.594 5.581 22.886 1.00 91.94 100 ASP A CA 1
ATOM 773 C C . ASP A 1 100 ? -11.956 6.705 22.059 1.00 91.94 100 ASP A C 1
ATOM 775 O O . ASP A 1 100 ? -11.069 6.502 21.223 1.00 91.94 100 ASP A O 1
ATOM 779 N N . PHE A 1 101 ? -12.421 7.925 22.323 1.00 89.75 101 PHE A N 1
ATOM 780 C CA . PHE A 1 101 ? -11.967 9.127 21.626 1.00 89.75 101 PHE A CA 1
ATOM 781 C C . PHE A 1 101 ? -10.476 9.407 21.835 1.00 89.75 101 PHE A C 1
ATOM 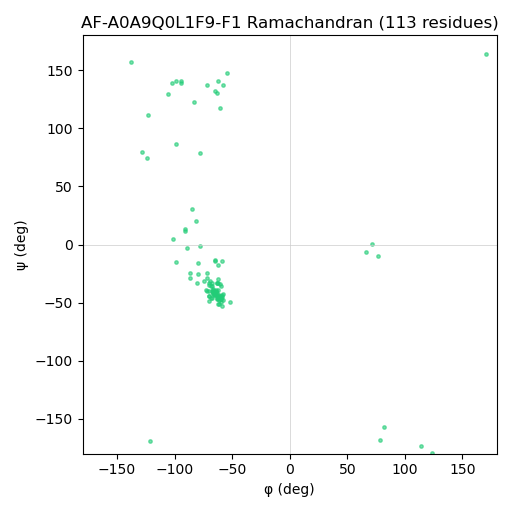783 O O . PHE A 1 101 ? -9.812 9.912 20.929 1.00 89.75 101 PHE A O 1
ATOM 790 N N . THR A 1 102 ? -9.937 9.072 23.012 1.00 93.50 102 THR A N 1
ATOM 791 C CA . THR A 1 102 ? -8.522 9.292 23.333 1.00 93.50 102 THR A CA 1
ATOM 792 C C . THR A 1 102 ? -7.613 8.390 22.512 1.00 93.50 102 THR A C 1
ATOM 794 O O . THR A 1 102 ? -6.657 8.877 21.903 1.00 93.50 102 THR A O 1
ATOM 797 N N . THR A 1 103 ? -7.947 7.104 22.410 1.00 91.38 103 THR A N 1
ATOM 798 C CA . THR A 1 103 ? -7.202 6.154 21.577 1.00 91.38 103 THR A CA 1
ATOM 799 C C . THR A 1 103 ? -7.336 6.495 20.093 1.00 91.38 103 THR A C 1
ATOM 801 O O . THR A 1 103 ? -6.341 6.470 19.369 1.00 91.38 103 THR A O 1
ATOM 804 N N . GLN A 1 104 ? -8.524 6.891 19.627 1.00 91.62 104 GLN A N 1
ATOM 805 C CA . GLN A 1 104 ? -8.728 7.273 18.227 1.00 91.62 104 GLN A CA 1
ATOM 806 C C . GLN A 1 104 ? -7.929 8.533 17.839 1.00 91.62 104 GLN A C 1
ATOM 808 O O . GLN A 1 104 ? -7.274 8.550 16.793 1.00 91.62 104 GLN A O 1
ATOM 813 N N . ALA A 1 105 ? -7.920 9.563 18.692 1.00 90.81 105 ALA A N 1
ATOM 814 C CA . ALA A 1 105 ? -7.122 10.771 18.476 1.00 90.81 105 ALA A CA 1
ATOM 815 C C . ALA A 1 105 ? -5.610 10.484 18.524 1.00 90.81 105 ALA A C 1
ATOM 817 O O . ALA A 1 105 ? -4.849 10.985 17.689 1.00 90.81 105 ALA A O 1
ATOM 818 N N . GLY A 1 106 ? -5.173 9.638 19.462 1.00 93.88 106 GLY A N 1
ATOM 819 C CA . GLY A 1 106 ? -3.778 9.211 19.568 1.00 93.88 106 GLY A CA 1
ATOM 820 C C . GLY A 1 106 ? -3.305 8.454 18.327 1.00 93.88 106 GLY A C 1
ATOM 8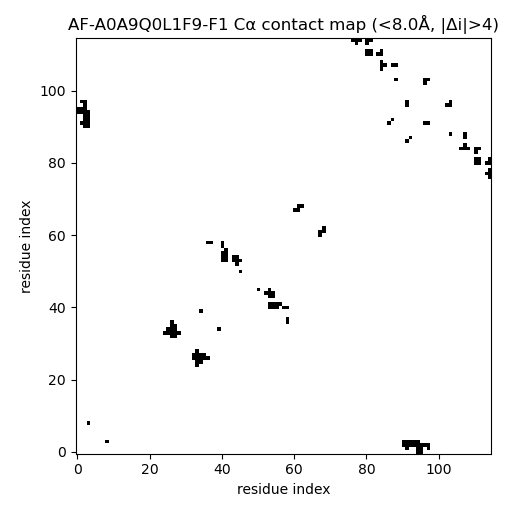21 O O . GLY A 1 106 ? -2.266 8.784 17.761 1.00 93.88 106 GLY A O 1
ATOM 822 N N . LEU A 1 107 ? -4.091 7.489 17.842 1.00 93.12 107 LEU A N 1
ATOM 823 C CA . LEU A 1 107 ? -3.737 6.708 16.654 1.00 93.12 107 LEU A CA 1
ATOM 824 C C . LEU A 1 107 ? -3.686 7.563 15.386 1.00 93.12 107 LEU A C 1
ATOM 826 O O . LEU A 1 107 ? -2.756 7.402 14.596 1.00 9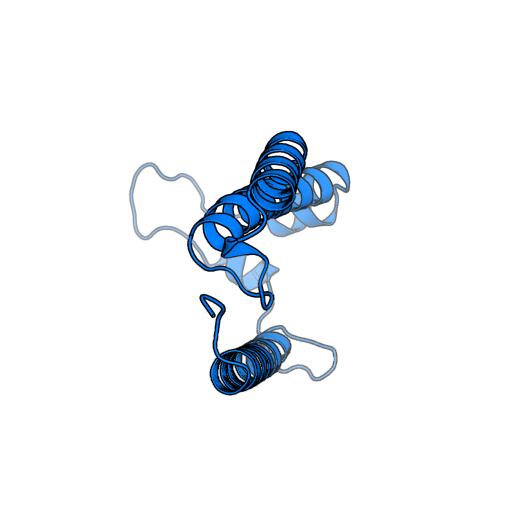3.12 107 LEU A O 1
ATOM 830 N N . TYR A 1 108 ? -4.635 8.483 15.200 1.00 94.44 108 TYR A N 1
ATOM 831 C CA . TYR A 1 108 ? -4.636 9.383 14.046 1.00 94.44 108 TYR A CA 1
ATOM 832 C C . TYR A 1 108 ? -3.388 10.276 14.022 1.00 94.44 108 TYR A C 1
ATOM 834 O O . TYR A 1 108 ? -2.671 10.324 13.024 1.00 94.44 108 TYR A O 1
ATOM 842 N N . THR A 1 109 ? -3.101 10.951 15.139 1.00 94.81 109 THR A N 1
ATOM 843 C CA . THR A 1 109 ? -1.943 11.855 15.242 1.00 94.81 109 THR A CA 1
ATOM 844 C C . THR A 1 109 ? -0.619 11.109 15.105 1.00 94.81 109 THR A C 1
ATOM 846 O O . THR A 1 109 ? 0.278 11.594 14.421 1.00 94.81 109 THR A O 1
ATOM 849 N N . HIS A 1 110 ? -0.516 9.907 15.678 1.00 97.00 110 HIS A N 1
ATOM 850 C CA . HIS A 1 110 ? 0.657 9.051 15.543 1.00 97.00 110 HIS A CA 1
ATOM 851 C C . HIS A 1 110 ? 0.961 8.698 14.080 1.00 97.00 110 HIS A C 1
ATOM 853 O O . HIS A 1 110 ? 2.071 8.943 13.615 1.00 97.00 110 HIS A O 1
ATOM 859 N N . HIS A 1 111 ? -0.020 8.174 13.337 1.00 93.00 111 HIS A N 1
ATOM 860 C CA . HIS A 1 111 ? 0.194 7.779 11.940 1.00 93.00 111 HIS A CA 1
ATOM 861 C C . HIS A 1 111 ? 0.457 8.993 11.040 1.00 93.00 111 HIS A C 1
ATOM 863 O O . HIS A 1 111 ? 1.301 8.919 10.153 1.00 93.00 111 HIS A O 1
ATOM 869 N N . GLN A 1 112 ? -0.192 10.132 11.297 1.00 94.69 112 GLN A N 1
ATOM 870 C CA . GLN A 1 112 ? 0.032 11.346 10.511 1.00 94.69 112 GLN A CA 1
ATOM 871 C C . GLN A 1 112 ? 1.397 12.001 10.779 1.00 94.69 112 GLN A C 1
ATOM 873 O O . GLN A 1 112 ? 1.895 12.712 9.917 1.00 94.69 112 GLN A O 1
ATOM 878 N N . TYR A 1 113 ? 2.001 11.779 11.950 1.00 95.00 113 TYR A N 1
ATOM 879 C CA . TYR A 1 113 ? 3.357 12.252 12.247 1.00 95.00 113 TYR A CA 1
ATOM 880 C C . TYR A 1 113 ? 4.447 11.357 11.633 1.00 95.00 113 TYR A C 1
ATOM 882 O O . TYR A 1 113 ? 5.563 11.815 11.408 1.00 95.00 113 TYR A O 1
ATOM 890 N N . ILE A 1 114 ? 4.137 10.079 11.391 1.00 93.44 114 ILE A N 1
ATOM 891 C CA . ILE A 1 114 ? 5.050 9.121 10.746 1.00 93.44 114 ILE A CA 1
ATOM 892 C C . ILE A 1 114 ? 5.059 9.283 9.219 1.00 93.44 114 ILE A C 1
ATOM 894 O O . ILE A 1 114 ? 6.087 9.020 8.597 1.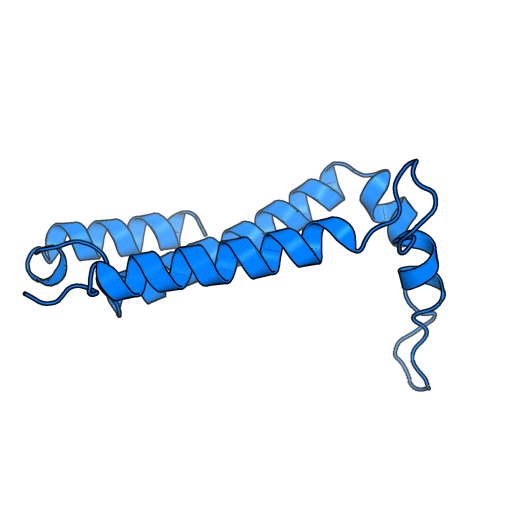00 93.44 114 ILE A O 1
ATOM 898 N N . ALA A 1 115 ? 3.918 9.660 8.636 1.00 89.25 115 ALA A N 1
ATOM 899 C CA . ALA A 1 115 ? 3.732 9.841 7.197 1.00 89.25 115 ALA A CA 1
ATOM 900 C C . ALA A 1 115 ? 4.504 11.046 6.637 1.00 89.25 115 ALA A C 1
ATOM 902 O O . ALA A 1 115 ? 5.077 10.886 5.535 1.00 89.25 115 ALA A O 1
#